Protein AF-A0A7X2M9L5-F1 (afdb_monomer_lite)

Secondary structure (DSSP, 8-state):
-HHHHHHHHHHHHHHHHHHHHHHHHHHHHHHHHHHHHHS-TT----HHHHHHHHHHHHHHHHHHHHHHHHHHT-GGGHHHHHHHHHHHHHHHHHHHHHHHHHHHHHHHHHH-GGGTTTTTGGGT---

Structure (mmCIF, N/CA/C/O backbone):
data_AF-A0A7X2M9L5-F1
#
_entry.id   AF-A0A7X2M9L5-F1
#
loop_
_atom_site.group_PDB
_atom_site.id
_atom_site.type_symbol
_atom_site.label_atom_id
_atom_site.label_alt_id
_atom_site.label_comp_id
_atom_site.label_asym_id
_atom_site.label_entity_id
_atom_site.label_seq_id
_atom_site.pdbx_PDB_ins_code
_atom_site.Cartn_x
_atom_site.Cartn_y
_atom_site.Cartn_z
_atom_site.occupancy
_atom_site.B_iso_or_equiv
_atom_site.auth_seq_id
_atom_site.auth_comp_id
_atom_site.auth_asym_id
_atom_site.auth_atom_id
_atom_site.pdbx_PDB_model_num
ATOM 1 N N . MET A 1 1 ? -26.235 2.703 25.534 1.00 50.22 1 MET A N 1
ATOM 2 C CA . MET A 1 1 ? -24.761 2.880 25.574 1.00 50.22 1 MET A CA 1
ATOM 3 C C . MET A 1 1 ? -24.012 1.673 26.146 1.00 50.22 1 MET A C 1
ATOM 5 O O . MET A 1 1 ? -23.072 1.230 25.505 1.00 50.22 1 MET A O 1
ATOM 9 N N . LYS A 1 2 ? -24.427 1.081 27.279 1.00 45.50 2 LYS A N 1
ATOM 10 C CA . LYS A 1 2 ? -23.763 -0.108 27.864 1.00 45.50 2 LYS A CA 1
ATOM 11 C C . LYS A 1 2 ? -23.721 -1.327 26.920 1.00 45.50 2 LYS A C 1
ATOM 13 O O . LYS A 1 2 ? -22.669 -1.930 26.766 1.00 45.50 2 LYS A O 1
ATOM 18 N N . SER A 1 3 ? -24.807 -1.625 26.206 1.00 52.56 3 SER A N 1
ATOM 19 C CA . SER A 1 3 ? -24.897 -2.779 25.287 1.00 52.56 3 SER A CA 1
ATOM 20 C C . SER A 1 3 ? -23.958 -2.686 24.073 1.00 52.56 3 SER A C 1
ATOM 22 O O . SER A 1 3 ? -23.457 -3.697 23.596 1.00 52.56 3 SER A O 1
ATOM 24 N N . LEU A 1 4 ? -23.670 -1.466 23.610 1.00 53.78 4 LEU A N 1
ATOM 25 C CA . LEU A 1 4 ? -22.757 -1.193 22.492 1.00 53.78 4 LEU A CA 1
ATOM 26 C C . LEU A 1 4 ? -21.296 -1.443 22.893 1.00 53.78 4 LEU A C 1
ATOM 28 O O . LEU A 1 4 ? -20.521 -1.991 22.118 1.00 53.78 4 LEU A O 1
ATOM 32 N N . ILE A 1 5 ? -20.943 -1.114 24.138 1.00 63.91 5 ILE A N 1
ATOM 33 C CA . ILE A 1 5 ? -19.615 -1.370 24.709 1.00 63.91 5 ILE A CA 1
ATOM 34 C C . ILE A 1 5 ? -19.380 -2.879 24.845 1.00 63.91 5 ILE A C 1
ATOM 36 O O . ILE A 1 5 ? -18.331 -3.369 24.437 1.00 63.91 5 ILE A O 1
ATOM 40 N N . PHE A 1 6 ? -20.371 -3.634 25.330 1.00 61.44 6 PHE A N 1
ATOM 41 C CA . PHE A 1 6 ? -20.275 -5.097 25.401 1.00 61.44 6 PHE A CA 1
ATOM 42 C C . PHE A 1 6 ? -20.159 -5.753 24.018 1.00 61.44 6 PHE A C 1
ATOM 44 O O . PHE A 1 6 ? -19.402 -6.709 23.866 1.00 61.44 6 PHE A O 1
ATOM 51 N N . PHE A 1 7 ? -20.830 -5.211 22.998 1.00 64.94 7 PHE A N 1
ATOM 52 C CA . PHE A 1 7 ? -20.715 -5.705 21.624 1.00 64.94 7 PHE A CA 1
ATOM 53 C C . PHE A 1 7 ? -19.323 -5.446 21.025 1.00 64.94 7 PHE A C 1
ATOM 55 O O . PHE A 1 7 ? -18.726 -6.345 20.437 1.00 64.94 7 PHE A O 1
ATOM 62 N N . ILE A 1 8 ? -18.762 -4.252 21.238 1.00 68.06 8 ILE A N 1
ATOM 63 C CA . ILE A 1 8 ? -17.409 -3.897 20.778 1.00 68.06 8 ILE A CA 1
ATOM 64 C C . ILE A 1 8 ? -16.347 -4.745 21.490 1.00 68.06 8 ILE A C 1
ATOM 66 O O . ILE A 1 8 ? -15.420 -5.229 20.845 1.00 68.06 8 ILE A O 1
ATOM 70 N N . ILE A 1 9 ? -16.493 -4.974 22.799 1.00 73.75 9 ILE A N 1
ATOM 71 C CA . ILE A 1 9 ? -15.580 -5.829 23.571 1.00 73.75 9 ILE A CA 1
ATOM 72 C C . ILE A 1 9 ? -15.670 -7.284 23.096 1.00 73.75 9 ILE A C 1
ATOM 74 O O . ILE A 1 9 ? -14.638 -7.925 22.905 1.00 73.75 9 ILE A O 1
ATOM 78 N N . GLY A 1 10 ? -16.880 -7.795 22.846 1.00 70.75 10 GLY A N 1
ATOM 79 C CA . GLY A 1 10 ? -17.085 -9.141 22.305 1.00 70.75 10 GLY A CA 1
ATOM 80 C C . GLY A 1 10 ? -16.478 -9.313 20.910 1.00 70.75 10 GLY A C 1
ATOM 81 O O . GLY A 1 10 ? -15.809 -10.309 20.641 1.00 70.75 10 GLY A O 1
ATOM 82 N N . PHE A 1 11 ? -16.629 -8.309 20.046 1.00 71.00 11 PHE A N 1
ATOM 83 C CA . PH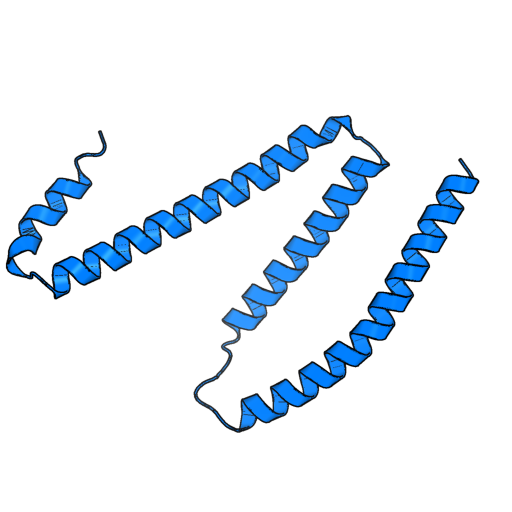E A 1 11 ? -16.046 -8.310 18.706 1.00 71.00 11 PHE A CA 1
ATOM 84 C C . PHE A 1 11 ? -14.514 -8.207 18.737 1.00 71.00 11 PHE A C 1
ATOM 86 O O . PHE A 1 11 ? -13.826 -8.936 18.023 1.00 71.00 11 PHE A O 1
ATOM 93 N N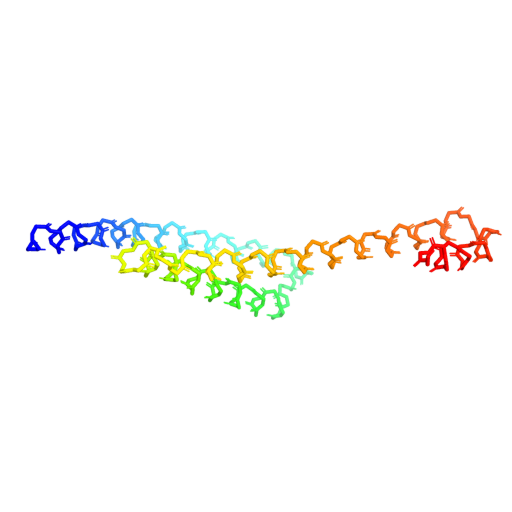 . ALA A 1 12 ? -13.961 -7.370 19.618 1.00 73.75 12 ALA A N 1
ATOM 94 C CA . ALA A 1 12 ? -12.521 -7.265 19.831 1.00 73.75 12 ALA A CA 1
ATOM 95 C C . ALA A 1 12 ? -11.922 -8.573 20.377 1.00 73.75 12 ALA A C 1
ATOM 97 O O . ALA A 1 12 ? -10.855 -8.989 19.929 1.00 73.75 12 ALA A O 1
ATOM 98 N N . LEU A 1 13 ? -12.624 -9.260 21.285 1.00 80.62 13 LEU A N 1
ATOM 99 C CA . LEU A 1 13 ? -12.238 -10.585 21.779 1.00 80.62 13 LEU A CA 1
ATOM 100 C C . LEU A 1 13 ? -12.274 -11.641 20.670 1.00 80.62 13 LEU A C 1
ATOM 102 O O . LEU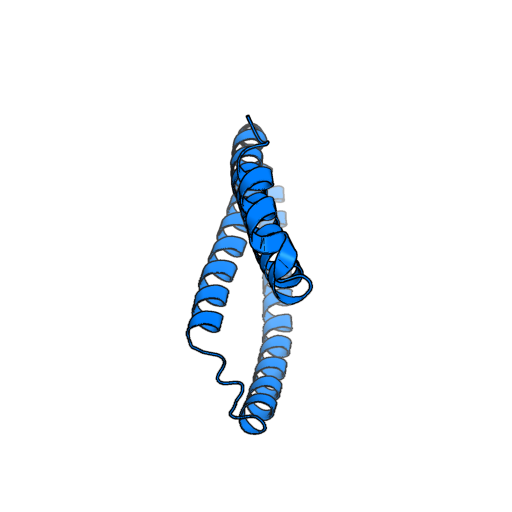 A 1 13 ? -11.329 -12.417 20.544 1.00 80.62 13 LEU A O 1
ATOM 106 N N . ALA A 1 14 ? -13.308 -11.644 19.828 1.00 71.62 14 ALA A N 1
ATOM 107 C CA . ALA A 1 14 ? -13.402 -12.566 18.698 1.00 71.62 14 ALA A CA 1
ATOM 108 C C . ALA A 1 14 ? -12.262 -12.348 17.687 1.00 71.62 14 ALA A C 1
ATOM 110 O O . ALA A 1 14 ? -11.623 -13.307 17.248 1.00 71.62 14 ALA A O 1
ATOM 111 N N . LEU A 1 15 ? -11.938 -11.088 17.378 1.00 75.06 15 LEU A N 1
ATOM 112 C CA . LEU A 1 15 ? -10.793 -10.745 16.535 1.00 75.06 15 LEU A CA 1
ATOM 113 C C . LEU A 1 15 ? -9.459 -11.113 17.190 1.00 75.06 15 LEU A C 1
ATOM 115 O O . LEU A 1 15 ? -8.573 -11.603 16.495 1.00 75.06 15 LEU A O 1
ATOM 119 N N . ALA A 1 16 ? -9.311 -10.938 18.504 1.00 77.38 16 ALA A N 1
ATOM 120 C CA . ALA A 1 16 ? -8.111 -11.344 19.230 1.00 77.38 16 ALA A CA 1
ATOM 121 C C . ALA A 1 16 ? -7.914 -12.867 19.191 1.00 77.38 16 ALA A C 1
ATOM 123 O O . ALA A 1 16 ? -6.803 -13.331 18.946 1.00 77.38 16 ALA A O 1
ATOM 124 N N . VAL A 1 17 ? -8.983 -13.652 19.349 1.00 77.56 17 VAL A N 1
ATOM 125 C CA . VAL A 1 17 ? -8.937 -15.119 19.248 1.00 77.56 17 VAL A CA 1
ATOM 126 C C . VAL A 1 17 ? -8.587 -15.561 17.827 1.00 77.56 17 VAL A C 1
ATOM 128 O O . VAL A 1 17 ? -7.688 -16.383 17.648 1.00 77.56 17 VAL A O 1
ATOM 131 N N . LEU A 1 18 ? -9.217 -14.972 16.805 1.00 68.94 18 LEU A N 1
ATOM 132 C CA . LEU A 1 18 ? -8.879 -15.247 15.406 1.00 68.94 18 LEU A CA 1
ATOM 133 C C . LEU A 1 18 ? -7.439 -14.836 15.078 1.00 68.94 18 LEU A C 1
ATOM 135 O O . LEU A 1 18 ? -6.735 -15.568 14.387 1.00 68.94 18 LEU A O 1
ATOM 139 N N . PHE A 1 19 ? -6.962 -13.709 15.607 1.00 70.81 19 PHE A N 1
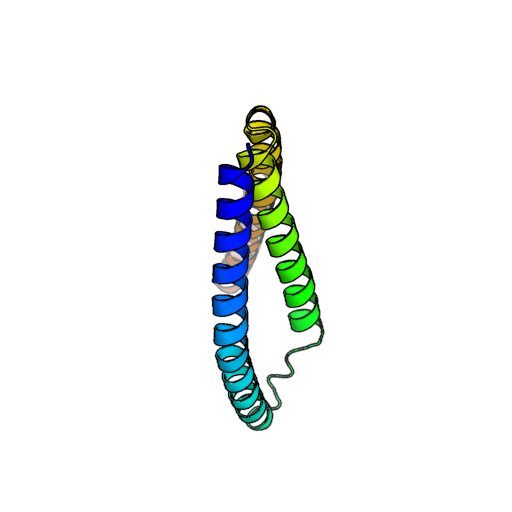ATOM 140 C CA . PHE A 1 19 ? -5.588 -13.248 15.431 1.00 70.81 19 PHE A CA 1
ATOM 141 C C . PHE A 1 19 ? -4.578 -14.177 16.117 1.00 70.81 19 PHE A C 1
ATOM 143 O O . PHE A 1 19 ? -3.561 -14.514 15.514 1.00 70.81 19 PHE A O 1
ATOM 150 N N . LEU A 1 20 ? -4.869 -14.654 17.333 1.00 72.50 20 LEU A N 1
ATOM 151 C CA . LEU A 1 20 ? -4.052 -15.634 18.060 1.00 72.50 20 LEU A CA 1
ATOM 152 C C . LEU A 1 20 ? -4.010 -16.995 17.349 1.00 72.50 20 LEU A C 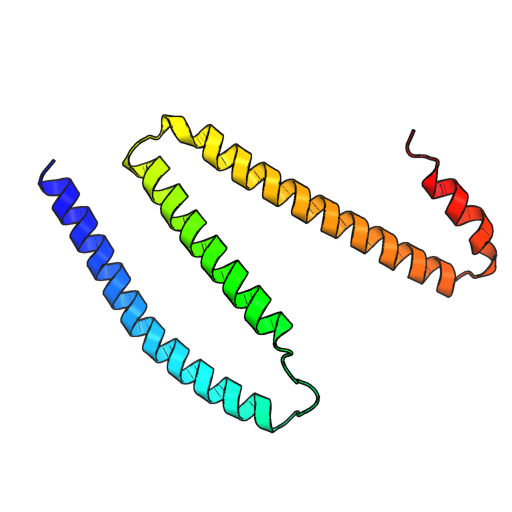1
ATOM 154 O O . LEU A 1 20 ? -2.942 -17.606 17.255 1.00 72.50 20 LEU A O 1
ATOM 158 N N . TRP A 1 21 ? -5.135 -17.437 16.785 1.00 64.12 21 TRP A N 1
ATOM 159 C CA . TRP A 1 21 ? -5.203 -18.647 15.966 1.00 64.12 21 TRP A CA 1
ATOM 160 C C . TRP A 1 21 ? -4.389 -18.491 14.673 1.00 64.12 21 TRP A C 1
ATOM 162 O O . TRP A 1 21 ? -3.551 -19.331 14.328 1.00 64.12 21 TRP A O 1
ATOM 172 N N . ASN A 1 22 ? -4.546 -17.357 13.987 1.00 57.06 22 ASN A N 1
ATOM 173 C CA . ASN A 1 22 ? -3.824 -17.065 12.752 1.00 57.06 22 ASN A CA 1
ATOM 174 C C . ASN A 1 22 ? -2.323 -16.807 13.001 1.00 57.06 22 ASN A C 1
ATOM 176 O O . ASN A 1 22 ? -1.499 -17.028 12.118 1.00 57.06 22 ASN A O 1
ATOM 180 N N . LEU A 1 23 ? -1.927 -16.419 14.218 1.00 58.50 23 LEU A N 1
ATOM 181 C CA . LEU A 1 23 ? -0.532 -16.302 14.662 1.00 58.50 23 LEU A CA 1
ATOM 182 C C . LEU A 1 23 ? 0.192 -17.651 14.643 1.00 58.50 23 LEU A C 1
ATOM 184 O O . LEU A 1 23 ? 1.359 -17.710 14.248 1.00 58.50 23 LEU A O 1
ATOM 188 N N . GLN A 1 24 ? -0.479 -18.737 15.033 1.00 59.00 24 GLN A N 1
ATOM 189 C CA . GLN A 1 24 ? 0.089 -20.085 14.955 1.00 59.00 24 GLN A CA 1
ATOM 190 C C . GLN A 1 24 ? 0.262 -20.527 13.495 1.00 59.00 24 GLN A C 1
ATOM 192 O O . GLN A 1 24 ? 1.327 -21.030 13.126 1.00 59.00 24 GLN A O 1
ATOM 197 N N . TYR A 1 25 ? -0.720 -20.220 12.644 1.00 57.78 25 TYR A N 1
ATOM 198 C CA . TYR A 1 25 ? -0.645 -20.441 11.197 1.00 57.78 25 TYR A CA 1
ATOM 199 C C . TYR A 1 25 ? 0.494 -19.633 10.538 1.00 57.78 25 TYR A C 1
ATOM 201 O O . TYR A 1 25 ? 1.296 -20.165 9.763 1.00 57.78 25 TYR A O 1
ATOM 209 N N . PHE A 1 26 ? 0.660 -18.362 10.920 1.00 53.38 26 PHE A N 1
ATOM 210 C CA . PHE A 1 26 ? 1.766 -17.510 10.475 1.00 53.38 26 PHE A CA 1
ATOM 211 C C . PHE A 1 26 ? 3.130 -17.985 10.992 1.00 53.38 26 PHE A C 1
ATOM 213 O O . PHE A 1 26 ? 4.117 -17.902 10.258 1.00 53.38 26 PHE A O 1
ATOM 220 N N . ARG A 1 27 ? 3.220 -18.506 12.225 1.00 57.62 27 ARG A N 1
ATOM 221 C CA . ARG A 1 27 ? 4.459 -19.090 12.777 1.00 57.62 27 ARG A CA 1
ATOM 222 C C . ARG A 1 27 ? 4.894 -20.329 11.995 1.00 57.62 27 ARG A C 1
ATOM 224 O O . ARG A 1 27 ? 6.083 -20.466 11.713 1.00 57.62 27 ARG A O 1
ATOM 231 N N . GLN A 1 28 ? 3.953 -21.180 11.587 1.00 56.91 28 GLN A N 1
ATOM 232 C CA . GLN A 1 28 ? 4.240 -22.342 10.742 1.00 56.91 28 GLN A CA 1
ATOM 233 C C . GLN A 1 28 ? 4.675 -21.931 9.327 1.00 56.91 28 GLN A C 1
ATOM 235 O O . GLN A 1 28 ? 5.677 -22.441 8.829 1.00 56.91 28 GLN A O 1
ATOM 240 N N . ARG A 1 29 ? 4.025 -20.932 8.708 1.00 54.62 29 ARG A N 1
ATOM 241 C CA . ARG A 1 29 ? 4.474 -20.375 7.415 1.00 54.62 29 ARG A CA 1
ATOM 242 C C . ARG A 1 29 ? 5.837 -19.678 7.492 1.00 54.62 29 ARG A C 1
ATOM 244 O O . ARG A 1 29 ? 6.600 -19.742 6.532 1.00 54.62 29 ARG A O 1
ATOM 251 N N . ARG A 1 30 ? 6.180 -19.042 8.621 1.00 53.59 30 ARG A N 1
ATOM 252 C CA . ARG A 1 30 ? 7.525 -18.480 8.851 1.00 53.59 30 ARG A CA 1
ATOM 253 C C . ARG A 1 30 ? 8.598 -19.562 8.938 1.00 53.59 30 ARG A C 1
ATOM 255 O O . ARG A 1 30 ? 9.705 -19.296 8.491 1.00 53.59 30 ARG A O 1
ATOM 262 N N . LYS A 1 31 ? 8.299 -20.742 9.496 1.00 55.03 31 LYS A N 1
ATOM 263 C CA . LYS A 1 31 ? 9.244 -21.874 9.513 1.00 55.03 31 LYS A CA 1
ATOM 264 C C . LYS A 1 31 ? 9.491 -22.408 8.100 1.00 55.03 31 LYS A C 1
ATOM 266 O O . LYS A 1 31 ? 10.640 -22.435 7.683 1.00 55.03 31 LYS A O 1
ATOM 271 N N . LYS A 1 32 ? 8.427 -22.634 7.321 1.00 57.09 32 LYS A N 1
ATOM 272 C CA . LYS A 1 32 ? 8.543 -23.062 5.913 1.00 57.09 32 LYS A CA 1
ATOM 273 C C . LYS A 1 32 ? 9.306 -22.054 5.038 1.00 57.09 32 LYS A C 1
ATOM 275 O O . LYS A 1 32 ? 10.184 -22.430 4.277 1.00 57.09 32 LYS A O 1
ATOM 280 N N . ARG A 1 33 ? 9.083 -20.745 5.236 1.00 52.06 33 ARG A N 1
ATOM 281 C CA . ARG A 1 33 ? 9.868 -19.691 4.561 1.00 52.06 33 ARG A CA 1
ATOM 282 C C . ARG A 1 33 ? 11.345 -19.641 4.956 1.00 52.06 33 ARG A C 1
ATOM 284 O O . ARG A 1 33 ? 12.120 -19.072 4.201 1.00 52.06 33 ARG A O 1
ATOM 291 N N . LYS A 1 34 ? 11.734 -20.129 6.140 1.00 54.09 34 LYS A N 1
ATOM 292 C CA . LYS A 1 34 ? 13.148 -20.176 6.554 1.00 54.09 34 LYS A CA 1
ATOM 293 C C . LYS A 1 34 ? 13.890 -21.325 5.877 1.00 54.09 34 LYS A C 1
ATOM 295 O O . LYS A 1 34 ? 15.067 -21.165 5.588 1.00 54.09 34 LYS A O 1
ATOM 300 N N . GLU A 1 35 ? 13.192 -22.424 5.612 1.00 56.78 35 GLU A N 1
ATOM 301 C CA . GLU A 1 35 ? 13.712 -23.590 4.891 1.00 56.78 35 GLU A CA 1
ATOM 302 C C . GLU A 1 35 ? 13.882 -23.255 3.396 1.00 56.78 35 GLU A C 1
ATOM 304 O O . GLU A 1 35 ? 14.980 -23.389 2.866 1.00 56.78 35 GLU A O 1
ATOM 309 N N . GLU A 1 36 ? 12.880 -22.626 2.765 1.00 52.19 36 GLU A N 1
ATOM 310 C CA . GLU A 1 36 ? 12.955 -22.151 1.363 1.00 52.19 36 GLU A CA 1
ATOM 311 C C . GLU A 1 36 ? 14.009 -21.042 1.121 1.00 52.19 36 GLU A C 1
ATOM 313 O O . GLU A 1 36 ? 14.426 -20.802 -0.011 1.00 52.19 36 GLU A O 1
ATOM 318 N N . LEU A 1 37 ? 14.429 -20.322 2.171 1.00 52.06 37 LEU A N 1
ATOM 319 C CA . LEU A 1 37 ? 15.437 -19.253 2.091 1.00 52.06 37 LEU A CA 1
ATOM 320 C C . LEU A 1 37 ? 16.877 -19.789 2.197 1.00 52.06 37 LEU A C 1
ATOM 322 O O . LEU A 1 37 ? 17.805 -19.090 1.796 1.00 52.06 37 LEU A O 1
ATOM 326 N N . GLN A 1 38 ? 17.072 -21.002 2.729 1.00 54.06 38 GLN A N 1
ATOM 327 C CA . GLN A 1 38 ? 18.389 -21.653 2.797 1.00 54.06 38 GLN A CA 1
ATOM 328 C C . GLN A 1 38 ? 18.782 -22.316 1.469 1.00 54.06 38 GLN A C 1
ATOM 330 O O . GLN A 1 38 ? 19.968 -22.415 1.174 1.00 54.06 38 GLN A O 1
ATOM 335 N N . GLU A 1 39 ? 17.803 -22.710 0.653 1.00 55.41 39 GLU A N 1
ATOM 336 C CA . GLU A 1 39 ? 18.014 -23.456 -0.597 1.00 55.41 39 GLU A CA 1
ATOM 337 C C . GLU A 1 39 ? 18.411 -22.558 -1.793 1.00 55.41 39 GLU A C 1
ATOM 339 O O . GLU A 1 39 ? 19.022 -23.023 -2.751 1.00 55.41 39 GLU A O 1
ATOM 344 N N . HIS A 1 40 ? 18.148 -21.243 -1.723 1.00 52.09 40 HIS A N 1
ATOM 345 C CA . HIS A 1 40 ? 18.487 -20.277 -2.781 1.00 52.09 40 HIS A CA 1
ATOM 346 C C . HIS A 1 40 ? 19.149 -18.994 -2.231 1.00 52.09 40 HIS A C 1
ATOM 348 O O . HIS A 1 40 ? 18.456 -18.004 -1.968 1.00 52.09 40 HIS A O 1
ATOM 354 N N . PRO A 1 41 ? 20.491 -18.946 -2.113 1.00 50.66 41 PRO A N 1
ATOM 355 C CA . PRO A 1 41 ? 21.222 -17.804 -1.546 1.00 50.66 41 PRO A CA 1
ATOM 356 C C . PRO A 1 41 ? 21.157 -16.520 -2.398 1.00 50.66 41 PRO A C 1
ATOM 358 O O . PRO A 1 41 ? 21.436 -15.431 -1.894 1.00 50.66 41 PRO A O 1
ATOM 361 N N . GLU A 1 42 ? 20.716 -16.604 -3.657 1.00 51.34 42 GLU A N 1
ATOM 362 C CA . GLU A 1 42 ? 20.446 -15.437 -4.515 1.00 51.34 42 GLU A CA 1
ATOM 363 C C . GLU A 1 42 ? 19.155 -14.696 -4.133 1.00 51.34 42 GLU A C 1
ATOM 365 O O . GLU A 1 42 ? 18.982 -13.513 -4.435 1.00 51.34 42 GLU A O 1
ATOM 370 N N . ARG A 1 43 ? 18.265 -15.341 -3.365 1.00 50.56 43 ARG A N 1
ATOM 371 C CA . ARG A 1 43 ? 17.150 -14.681 -2.677 1.00 50.56 43 ARG A CA 1
ATOM 372 C C . ARG A 1 43 ? 17.594 -14.146 -1.325 1.00 50.56 43 ARG A C 1
ATOM 374 O O . ARG A 1 43 ? 16.901 -14.316 -0.322 1.00 50.56 43 ARG A O 1
ATOM 381 N N . LYS A 1 44 ? 18.696 -13.398 -1.296 1.00 46.12 44 LYS A N 1
ATOM 382 C CA . LYS A 1 44 ? 18.920 -12.414 -0.240 1.00 46.12 44 LYS A CA 1
ATOM 383 C C . LYS A 1 44 ? 17.724 -11.465 -0.319 1.00 46.12 44 LYS A C 1
ATOM 385 O O . LYS A 1 44 ? 17.663 -10.564 -1.150 1.00 46.12 44 LYS A O 1
ATOM 390 N N . THR A 1 45 ? 16.686 -11.734 0.469 1.00 51.34 45 THR A N 1
ATOM 391 C CA . THR A 1 45 ? 15.577 -10.826 0.730 1.00 51.34 45 THR A CA 1
ATOM 392 C C . THR A 1 45 ? 16.190 -9.640 1.455 1.00 51.34 45 THR A C 1
ATOM 394 O O . THR A 1 45 ? 16.183 -9.579 2.682 1.00 51.34 45 THR A O 1
ATOM 397 N N . SER A 1 46 ? 16.834 -8.776 0.666 1.00 55.50 46 SER A N 1
ATOM 398 C CA . SER A 1 46 ? 17.566 -7.585 1.058 1.00 55.50 46 SER A CA 1
ATOM 399 C C . SER A 1 46 ? 16.754 -6.842 2.094 1.00 55.50 46 SER A C 1
ATOM 401 O O . SER A 1 46 ? 15.545 -6.696 1.913 1.00 55.50 46 SER A O 1
ATOM 403 N N . ALA A 1 47 ? 17.404 -6.380 3.160 1.00 63.81 47 ALA A N 1
ATOM 404 C CA . ALA A 1 47 ? 16.798 -5.631 4.259 1.00 63.81 47 ALA A CA 1
ATOM 405 C C . ALA A 1 47 ? 15.725 -4.621 3.794 1.00 63.81 47 ALA A C 1
ATOM 407 O O . ALA A 1 47 ? 14.690 -4.481 4.436 1.00 63.81 47 ALA A O 1
ATOM 408 N N . THR A 1 48 ? 15.897 -4.029 2.611 1.00 68.25 48 THR A N 1
ATOM 409 C CA . THR A 1 48 ? 14.913 -3.230 1.869 1.00 68.25 48 THR A CA 1
ATOM 410 C C . THR A 1 48 ? 13.505 -3.839 1.787 1.00 68.25 48 THR A C 1
ATOM 412 O O . THR A 1 48 ? 12.541 -3.154 2.107 1.00 68.25 48 THR A O 1
ATOM 415 N N . LYS A 1 49 ? 13.333 -5.117 1.413 1.00 73.31 49 LYS A N 1
ATOM 416 C CA . LYS A 1 49 ? 12.001 -5.758 1.341 1.00 73.31 49 LYS A CA 1
ATOM 417 C C . LYS A 1 49 ? 11.353 -5.887 2.722 1.00 73.31 49 LYS A C 1
ATOM 419 O O . LYS A 1 49 ? 10.137 -5.776 2.830 1.00 73.31 49 LYS A O 1
ATOM 424 N N . ILE A 1 50 ? 12.156 -6.104 3.765 1.00 75.94 50 ILE A N 1
ATOM 425 C CA . ILE A 1 50 ? 11.682 -6.195 5.154 1.00 75.94 50 ILE A CA 1
ATOM 426 C C . ILE A 1 50 ? 11.275 -4.809 5.666 1.00 75.94 50 ILE A C 1
ATOM 428 O O . ILE A 1 50 ? 10.208 -4.675 6.257 1.00 75.94 50 ILE A O 1
ATOM 432 N N . ILE A 1 51 ? 12.078 -3.780 5.390 1.00 76.69 51 ILE A N 1
ATOM 433 C CA . ILE A 1 51 ? 11.780 -2.387 5.748 1.00 76.69 51 ILE A CA 1
ATOM 434 C C . ILE A 1 51 ? 10.498 -1.922 5.050 1.00 76.69 51 ILE A C 1
ATOM 436 O O . ILE A 1 51 ? 9.591 -1.424 5.712 1.00 76.69 51 ILE A O 1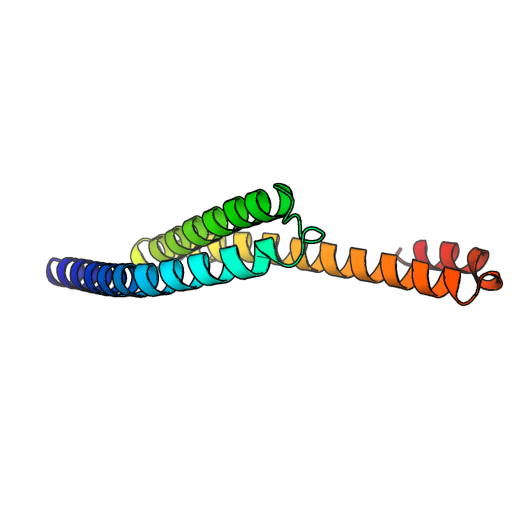
ATOM 440 N N . ILE A 1 52 ? 10.373 -2.162 3.741 1.00 77.44 52 ILE A N 1
ATOM 441 C CA . ILE A 1 52 ? 9.160 -1.840 2.976 1.00 77.44 52 ILE A CA 1
ATOM 442 C C . ILE A 1 52 ? 7.949 -2.577 3.556 1.00 77.44 52 ILE A C 1
ATOM 444 O O . ILE A 1 52 ? 6.904 -1.967 3.761 1.00 77.44 52 ILE A O 1
ATOM 448 N N . PHE A 1 53 ? 8.086 -3.867 3.876 1.00 76.19 53 PHE A N 1
ATOM 449 C CA . PHE A 1 53 ? 7.008 -4.636 4.497 1.00 76.19 53 PHE A CA 1
ATOM 450 C C . PHE A 1 53 ? 6.607 -4.076 5.870 1.00 76.19 53 PHE A C 1
ATOM 452 O O . PHE A 1 53 ? 5.419 -3.992 6.164 1.00 76.19 53 PHE A O 1
ATOM 459 N N . SER A 1 54 ? 7.578 -3.661 6.690 1.00 75.25 54 SER A N 1
ATOM 460 C CA . SER A 1 54 ? 7.336 -3.048 7.999 1.00 75.25 54 SER A CA 1
ATOM 461 C C . SER A 1 54 ? 6.561 -1.736 7.873 1.00 75.25 54 SER A C 1
ATOM 463 O O . SER A 1 54 ? 5.548 -1.560 8.542 1.00 75.25 54 SER A O 1
ATOM 465 N N . ILE A 1 55 ? 6.998 -0.836 6.988 1.00 80.50 55 ILE A N 1
ATOM 466 C CA . ILE A 1 55 ? 6.326 0.450 6.742 1.00 80.50 55 ILE A CA 1
ATOM 467 C C . ILE A 1 55 ? 4.899 0.214 6.238 1.00 80.50 55 ILE A C 1
ATOM 469 O O . ILE A 1 55 ? 3.956 0.841 6.717 1.00 80.50 55 ILE A O 1
ATOM 473 N N . LEU A 1 56 ? 4.728 -0.732 5.314 1.00 78.19 56 LEU A N 1
ATOM 474 C CA . LEU A 1 56 ? 3.427 -1.056 4.744 1.00 78.19 56 LEU A CA 1
ATOM 475 C C . LEU A 1 56 ? 2.480 -1.674 5.788 1.00 78.19 56 LEU A C 1
ATOM 477 O O . LEU A 1 56 ? 1.299 -1.338 5.826 1.00 78.19 56 LEU A O 1
ATOM 481 N N . ALA A 1 57 ? 2.992 -2.531 6.674 1.00 78.31 57 ALA A N 1
ATOM 482 C CA . ALA A 1 57 ? 2.218 -3.087 7.779 1.00 78.31 57 ALA A CA 1
ATOM 483 C C . ALA A 1 57 ? 1.750 -1.990 8.749 1.00 78.31 57 ALA A C 1
ATOM 485 O O . ALA A 1 57 ? 0.570 -1.950 9.099 1.00 78.31 57 ALA A O 1
ATOM 486 N N . THR A 1 58 ? 2.641 -1.071 9.131 1.00 83.12 58 THR A N 1
ATOM 487 C CA . THR A 1 58 ? 2.285 0.080 9.975 1.00 83.12 58 THR A CA 1
ATOM 488 C C . THR A 1 58 ? 1.236 0.967 9.303 1.00 83.12 58 THR A C 1
ATOM 490 O O . THR A 1 58 ? 0.282 1.381 9.961 1.00 83.12 58 THR A O 1
ATOM 493 N N . TYR A 1 59 ? 1.351 1.199 7.991 1.00 80.81 59 TYR A N 1
ATOM 494 C CA . TYR A 1 59 ? 0.365 1.954 7.215 1.00 80.81 59 TYR A CA 1
ATOM 495 C C . TYR A 1 59 ? -1.027 1.305 7.249 1.00 80.81 59 TYR A C 1
ATOM 497 O O . TYR A 1 59 ? -2.012 1.982 7.539 1.00 80.81 59 TYR A O 1
ATOM 505 N N . TYR A 1 60 ? -1.120 -0.012 7.035 1.00 79.44 60 TYR A N 1
ATOM 506 C CA . TYR A 1 60 ? -2.405 -0.719 7.089 1.00 79.44 60 TYR A CA 1
ATOM 507 C C . TYR A 1 60 ? -3.046 -0.695 8.481 1.00 79.44 60 TYR A C 1
ATOM 509 O O . TYR A 1 60 ? -4.265 -0.556 8.585 1.00 79.44 60 TYR A O 1
ATOM 517 N N . ILE A 1 61 ? -2.249 -0.795 9.550 1.00 79.88 61 ILE A N 1
ATOM 518 C CA . ILE A 1 61 ? -2.753 -0.699 10.928 1.00 79.88 61 ILE A CA 1
ATOM 519 C C . ILE A 1 61 ? -3.306 0.705 11.193 1.00 79.88 61 ILE A C 1
ATOM 521 O O . ILE A 1 61 ? -4.425 0.837 11.688 1.00 79.88 61 ILE A O 1
ATOM 525 N N . ALA A 1 62 ? -2.560 1.750 10.824 1.00 77.88 62 ALA A N 1
ATOM 526 C CA . ALA A 1 62 ? -3.009 3.133 10.968 1.00 77.88 62 ALA A CA 1
ATOM 527 C C . ALA A 1 62 ? -4.299 3.397 10.175 1.00 77.88 62 ALA A C 1
ATOM 529 O O . ALA A 1 62 ? -5.226 4.022 10.690 1.00 77.88 62 ALA A O 1
ATOM 530 N N . PHE A 1 63 ? -4.396 2.858 8.957 1.00 79.75 63 PHE A N 1
ATOM 531 C CA . PHE A 1 63 ? -5.596 2.962 8.135 1.00 79.75 63 PHE A CA 1
ATOM 532 C C . PHE A 1 63 ? -6.809 2.272 8.778 1.00 79.75 63 PHE A C 1
ATOM 534 O O . PHE A 1 63 ? -7.878 2.873 8.859 1.00 79.75 63 PHE A O 1
ATOM 541 N N . ALA A 1 64 ? -6.646 1.053 9.301 1.00 78.88 64 ALA A N 1
ATOM 542 C CA . ALA A 1 64 ? -7.723 0.326 9.977 1.00 78.88 64 ALA A CA 1
ATOM 543 C C . ALA A 1 64 ? -8.237 1.067 11.223 1.00 78.88 64 ALA A C 1
ATOM 545 O O . ALA A 1 64 ? -9.447 1.152 11.437 1.00 78.88 64 ALA A O 1
ATOM 546 N N . VAL A 1 65 ? -7.329 1.651 12.015 1.00 80.50 65 VAL A N 1
ATOM 547 C CA . VAL A 1 65 ? -7.691 2.499 13.161 1.00 80.50 65 VAL A CA 1
ATOM 548 C C . VAL A 1 65 ? -8.436 3.752 12.692 1.00 80.50 65 VAL A C 1
ATOM 550 O O . VAL A 1 65 ? -9.464 4.091 13.273 1.00 80.50 65 VAL A O 1
ATOM 553 N N . GLY A 1 66 ? -7.976 4.406 11.621 1.00 79.25 66 GLY A N 1
ATOM 554 C CA . GLY A 1 66 ? -8.642 5.573 11.037 1.00 79.25 66 GLY A CA 1
ATOM 555 C C . GLY A 1 66 ? -10.069 5.274 10.568 1.00 79.25 66 GLY A C 1
ATOM 556 O O . GLY A 1 66 ? -10.998 5.983 10.948 1.00 79.25 66 GLY A O 1
ATOM 557 N N . VAL A 1 67 ? -10.264 4.182 9.821 1.00 81.00 67 VAL A N 1
ATOM 558 C CA . VAL A 1 67 ? -11.595 3.715 9.390 1.00 81.00 67 VAL A CA 1
ATOM 559 C C . VAL A 1 67 ? -12.488 3.439 10.598 1.00 81.00 67 VAL A C 1
ATOM 561 O O . VAL A 1 67 ? -13.626 3.900 10.635 1.00 81.00 67 VAL A O 1
ATOM 564 N N . TRP A 1 68 ? -11.976 2.731 11.608 1.00 77.50 68 TRP A N 1
ATOM 565 C CA . TRP A 1 68 ? -12.736 2.440 12.823 1.00 77.50 68 TRP A CA 1
ATOM 566 C C . TRP A 1 68 ? -13.181 3.717 13.543 1.00 77.50 68 TRP A C 1
ATOM 568 O O . TRP A 1 68 ? -14.353 3.841 13.898 1.00 77.50 68 TRP A O 1
ATOM 578 N N . VAL A 1 69 ? -12.274 4.676 13.749 1.00 80.06 69 VAL A N 1
ATOM 579 C CA . VAL A 1 69 ? -12.581 5.944 14.429 1.00 80.06 69 VAL A CA 1
ATOM 580 C C . VAL A 1 69 ? -13.645 6.727 13.663 1.00 80.06 69 VAL A C 1
ATOM 582 O O . VAL A 1 69 ? -14.636 7.140 14.260 1.00 80.06 69 VAL A O 1
ATOM 585 N N . VAL A 1 70 ? -13.494 6.870 12.348 1.00 80.50 70 VAL A N 1
ATOM 586 C CA . VAL A 1 70 ? -14.439 7.624 11.512 1.00 80.50 70 VAL A CA 1
ATOM 587 C C . VAL A 1 70 ? -15.817 6.961 11.477 1.00 80.50 70 VAL A C 1
ATOM 589 O O . VAL A 1 70 ? -16.829 7.636 11.625 1.00 80.50 70 VAL A O 1
ATOM 592 N N . VAL A 1 71 ? -15.883 5.633 11.353 1.00 76.75 71 VAL A N 1
ATOM 593 C CA . VAL A 1 71 ? -17.166 4.912 11.305 1.00 76.75 71 VAL A CA 1
ATOM 594 C C . VAL A 1 71 ? -17.872 4.899 12.666 1.00 76.75 71 VAL A C 1
ATOM 596 O O . VAL A 1 71 ? -19.099 4.954 12.712 1.00 76.75 71 VAL A O 1
ATOM 599 N N . THR A 1 72 ? -17.131 4.821 13.779 1.00 74.25 72 THR A N 1
ATOM 600 C CA . THR A 1 72 ? -17.723 4.635 15.121 1.00 74.25 72 THR A CA 1
ATOM 601 C C . THR A 1 72 ? -17.924 5.914 15.925 1.00 74.25 72 THR A C 1
ATOM 603 O O . THR A 1 72 ? -18.785 5.929 16.805 1.00 74.25 72 THR A O 1
ATOM 606 N N . LYS A 1 73 ? -17.125 6.959 15.685 1.00 72.38 73 LYS A N 1
ATOM 607 C CA . LYS A 1 73 ? -17.149 8.199 16.476 1.00 72.38 73 LYS A CA 1
ATOM 608 C C . LYS A 1 73 ? -17.673 9.388 15.682 1.00 72.38 73 LYS A C 1
ATOM 610 O O . LYS A 1 73 ? -18.519 10.096 16.208 1.00 72.38 73 LYS A O 1
ATOM 615 N N . ASP A 1 74 ? -17.224 9.573 14.440 1.00 69.38 74 ASP A N 1
ATOM 616 C CA . ASP A 1 74 ? -17.510 10.791 13.671 1.00 69.38 74 ASP A CA 1
ATOM 617 C C . ASP A 1 74 ? -17.659 10.523 12.167 1.00 69.38 74 ASP A C 1
ATOM 619 O O . ASP A 1 74 ? -16.747 10.748 11.366 1.00 69.38 74 ASP A O 1
ATOM 623 N N . PHE A 1 75 ? -18.863 10.104 11.763 1.00 74.25 75 PHE A N 1
ATOM 624 C CA . PHE A 1 75 ? -19.184 9.791 10.363 1.00 74.25 75 PHE A CA 1
ATOM 625 C C . PHE A 1 75 ? -19.020 11.001 9.422 1.00 74.25 75 PHE A C 1
ATOM 627 O O . PHE A 1 75 ? -18.760 10.845 8.231 1.00 74.25 75 PHE A O 1
ATOM 634 N N . TYR A 1 76 ? -19.103 12.223 9.956 1.00 75.00 76 TYR A N 1
ATOM 635 C CA . TYR A 1 76 ? -18.879 13.463 9.206 1.00 75.00 76 TYR A CA 1
ATOM 636 C C . TYR A 1 76 ? -17.438 13.614 8.689 1.00 75.00 76 TYR A C 1
ATOM 638 O O . TYR A 1 76 ? -17.216 14.322 7.709 1.00 75.00 76 TYR A O 1
ATOM 646 N N . GLN A 1 77 ? -16.460 12.925 9.289 1.00 77.81 77 GLN A N 1
ATOM 647 C CA . GLN A 1 77 ? -15.058 12.953 8.848 1.00 77.81 77 GLN A CA 1
ATOM 648 C C . GLN A 1 77 ? -14.743 11.930 7.744 1.00 77.81 77 GLN A C 1
ATOM 650 O O . GLN A 1 77 ? -13.591 11.793 7.325 1.00 77.81 77 GLN A O 1
ATOM 655 N N . LEU A 1 78 ? -15.759 11.234 7.226 1.00 79.19 78 LEU A N 1
ATOM 656 C CA . LEU A 1 78 ? -15.608 10.273 6.136 1.00 79.19 78 LEU A CA 1
ATOM 657 C C . LEU A 1 78 ? -14.993 10.907 4.882 1.00 79.19 78 LEU A C 1
ATOM 659 O O . LEU A 1 78 ? -14.124 10.302 4.257 1.00 79.19 78 LEU A O 1
ATOM 663 N N . SER A 1 79 ? -15.367 12.146 4.554 1.00 78.81 79 SER A N 1
ATOM 664 C CA . SER A 1 79 ? -14.791 12.881 3.421 1.00 78.81 79 SER A CA 1
ATOM 665 C C . SER A 1 79 ? -13.282 13.102 3.570 1.00 78.81 79 SER A C 1
ATOM 667 O O . SER A 1 79 ? -12.542 12.938 2.602 1.00 78.81 79 SER A O 1
ATOM 669 N N . VAL A 1 80 ? -12.807 13.408 4.780 1.00 83.00 80 VAL A N 1
ATOM 670 C CA . VAL A 1 80 ? -11.383 13.621 5.082 1.00 83.00 80 VAL A CA 1
ATOM 671 C C . VAL A 1 80 ? -10.603 12.319 4.913 1.00 83.00 80 VAL A C 1
ATOM 673 O O . VAL A 1 80 ? -9.559 12.304 4.258 1.00 83.00 80 VAL A O 1
ATOM 676 N N . LEU A 1 81 ? -11.142 11.209 5.426 1.00 80.69 81 LEU A N 1
ATOM 677 C CA . LEU A 1 81 ? -10.548 9.884 5.261 1.00 80.69 81 LEU A CA 1
ATOM 678 C C . LEU A 1 81 ? -10.473 9.481 3.781 1.00 80.69 81 LEU A C 1
ATOM 680 O O . LEU A 1 81 ? -9.413 9.063 3.315 1.00 80.69 81 LEU A O 1
ATOM 684 N N . LEU A 1 82 ? -11.566 9.640 3.028 1.00 82.31 82 LEU A N 1
ATOM 685 C CA . LEU A 1 82 ? -11.601 9.312 1.600 1.00 82.31 82 LEU A CA 1
ATOM 686 C C . LEU A 1 82 ? -10.667 10.204 0.781 1.00 82.31 82 LEU A C 1
ATOM 688 O O . LEU A 1 82 ? -10.017 9.707 -0.132 1.00 82.31 82 LEU A O 1
ATOM 692 N N . THR A 1 83 ? -10.561 11.490 1.112 1.00 87.38 83 THR A N 1
ATOM 693 C CA . THR A 1 83 ? -9.657 12.417 0.414 1.00 87.38 83 THR A CA 1
ATOM 694 C C . THR A 1 83 ? -8.199 12.032 0.646 1.00 87.38 83 THR A C 1
ATOM 696 O O . THR A 1 83 ? -7.413 11.997 -0.300 1.00 87.38 83 THR A O 1
ATOM 699 N N . PHE A 1 84 ? -7.838 11.664 1.878 1.00 85.62 84 PHE A N 1
ATOM 700 C CA . PHE A 1 84 ? -6.497 11.179 2.195 1.00 85.62 84 PHE A CA 1
ATOM 701 C C . PHE A 1 84 ? -6.158 9.884 1.435 1.00 85.62 84 PHE A C 1
ATOM 703 O O . PHE A 1 84 ? -5.127 9.807 0.765 1.00 85.62 84 PHE A O 1
ATOM 710 N N . VAL A 1 85 ? -7.041 8.881 1.481 1.00 85.69 85 VAL A N 1
ATOM 711 C CA . VAL A 1 85 ? -6.844 7.602 0.772 1.00 85.69 85 VAL A CA 1
ATOM 712 C C . VAL A 1 85 ? -6.819 7.803 -0.738 1.00 85.69 85 VAL A C 1
ATOM 714 O O . VAL A 1 85 ? -5.957 7.250 -1.422 1.00 85.69 85 VAL A O 1
ATOM 717 N N . GLY A 1 86 ? -7.750 8.601 -1.257 1.00 84.69 86 GLY A N 1
ATOM 718 C CA . GLY A 1 86 ? -7.863 8.925 -2.672 1.00 84.69 86 GLY A CA 1
ATOM 719 C C . GLY A 1 86 ? -6.609 9.622 -3.185 1.00 84.69 86 GLY A C 1
ATOM 720 O O . GLY A 1 86 ? -6.078 9.219 -4.215 1.00 84.69 86 GLY A O 1
ATOM 721 N N . GLY A 1 87 ? -6.070 10.581 -2.427 1.00 88.62 87 GLY A N 1
ATOM 722 C CA . GLY A 1 87 ? -4.821 11.265 -2.761 1.00 88.62 87 GLY A CA 1
ATOM 723 C C . GLY A 1 87 ? -3.624 10.314 -2.838 1.00 88.62 87 GLY A C 1
ATOM 724 O O . GLY A 1 87 ? -2.907 10.299 -3.839 1.00 88.62 87 GLY A O 1
ATOM 725 N N . VAL A 1 88 ? -3.435 9.463 -1.824 1.00 86.44 88 VAL A N 1
ATOM 726 C CA . VAL A 1 88 ? -2.335 8.479 -1.813 1.00 86.44 88 VAL A CA 1
ATOM 727 C C . VAL A 1 88 ? -2.495 7.448 -2.939 1.00 86.44 88 VAL A C 1
ATOM 729 O O . VAL A 1 88 ? -1.515 7.073 -3.583 1.00 86.44 88 VAL A O 1
ATOM 732 N N . THR A 1 89 ? -3.728 7.029 -3.229 1.00 85.44 89 THR A N 1
ATOM 733 C CA . THR A 1 89 ? -4.032 6.074 -4.305 1.00 85.44 89 THR A CA 1
ATOM 734 C C . THR A 1 89 ? -3.771 6.679 -5.681 1.00 85.44 89 THR A C 1
ATOM 736 O O . THR A 1 89 ? -3.104 6.057 -6.506 1.00 85.44 89 THR A O 1
ATOM 739 N N . ALA A 1 90 ? -4.231 7.909 -5.923 1.00 90.69 90 ALA A N 1
ATOM 740 C CA . ALA A 1 90 ? -3.991 8.625 -7.171 1.00 90.69 90 ALA A CA 1
ATOM 741 C C . ALA A 1 90 ? -2.490 8.821 -7.422 1.00 90.69 90 ALA A C 1
ATOM 743 O O . ALA A 1 90 ? -2.013 8.558 -8.526 1.00 90.69 90 ALA A O 1
ATOM 744 N N . ALA A 1 91 ? -1.728 9.189 -6.386 1.00 89.25 91 ALA A N 1
ATOM 745 C CA . ALA A 1 91 ? -0.276 9.289 -6.474 1.00 89.25 91 ALA A CA 1
ATOM 746 C C . ALA A 1 91 ? 0.366 7.938 -6.837 1.00 89.25 91 ALA A C 1
ATOM 748 O O . ALA A 1 91 ? 1.179 7.873 -7.757 1.00 89.25 91 ALA A O 1
ATOM 749 N N . ALA A 1 92 ? -0.024 6.845 -6.171 1.00 86.00 92 ALA A N 1
ATOM 750 C CA . ALA A 1 92 ? 0.504 5.511 -6.461 1.00 86.00 92 ALA A CA 1
ATOM 751 C C . ALA A 1 92 ? 0.220 5.067 -7.908 1.00 86.00 92 ALA A C 1
ATOM 753 O O . ALA A 1 92 ? 1.112 4.541 -8.578 1.00 86.00 92 ALA A O 1
ATOM 754 N N . VAL A 1 93 ? -0.993 5.320 -8.409 1.00 88.94 93 VAL A N 1
ATOM 755 C CA . VAL A 1 93 ? -1.372 5.037 -9.801 1.00 88.94 93 VAL A CA 1
ATOM 756 C C . VAL A 1 93 ? -0.555 5.888 -10.770 1.00 88.94 93 VAL A C 1
ATOM 758 O O . VAL A 1 93 ? -0.012 5.352 -11.733 1.00 88.94 93 VAL A O 1
ATOM 761 N N . ALA A 1 94 ? -0.393 7.185 -10.499 1.00 90.12 94 ALA A N 1
ATOM 762 C CA . ALA A 1 94 ? 0.422 8.069 -11.327 1.00 90.12 94 ALA A CA 1
ATOM 763 C C . ALA A 1 94 ? 1.882 7.592 -11.405 1.00 90.12 94 ALA A C 1
ATOM 765 O O . ALA A 1 94 ? 2.435 7.487 -12.501 1.00 90.12 94 ALA A O 1
ATOM 766 N N . PHE A 1 95 ? 2.484 7.216 -10.271 1.00 86.94 95 PHE A N 1
ATOM 767 C CA . PHE A 1 95 ? 3.836 6.649 -10.235 1.00 86.94 95 PHE A CA 1
ATOM 768 C C . PHE A 1 95 ? 3.941 5.333 -11.008 1.00 86.94 95 PHE A C 1
ATOM 770 O O . PHE A 1 95 ? 4.930 5.107 -11.710 1.00 86.94 95 PHE A O 1
ATOM 777 N N . TYR A 1 96 ? 2.931 4.470 -10.910 1.00 83.88 96 TYR A N 1
ATOM 778 C CA . TYR A 1 96 ? 2.899 3.221 -11.662 1.00 83.88 96 TYR A CA 1
ATOM 779 C C . TYR A 1 96 ? 2.821 3.472 -13.173 1.00 83.88 96 TYR A C 1
ATOM 781 O O . TYR A 1 96 ? 3.639 2.939 -13.923 1.00 83.88 96 TYR A O 1
ATOM 789 N N . CYS A 1 97 ? 1.900 4.330 -13.617 1.00 89.06 97 CYS A N 1
ATOM 790 C CA . CYS A 1 97 ? 1.745 4.700 -15.024 1.00 89.06 97 CYS A CA 1
ATOM 791 C C . CYS A 1 97 ? 3.007 5.371 -15.582 1.00 89.06 97 CYS A C 1
ATOM 793 O O . CYS A 1 97 ? 3.441 5.045 -16.688 1.00 89.06 97 CYS A O 1
ATOM 795 N N . TRP A 1 98 ? 3.638 6.257 -14.805 1.00 90.50 98 TRP A N 1
ATOM 796 C CA . TRP A 1 98 ? 4.906 6.888 -15.169 1.00 90.50 98 TRP A CA 1
ATOM 797 C C . TRP A 1 98 ? 6.010 5.851 -15.386 1.00 90.50 98 TRP A C 1
ATOM 799 O O . TRP A 1 98 ? 6.688 5.852 -16.416 1.00 90.50 98 TRP A O 1
ATOM 809 N N . LYS A 1 99 ? 6.161 4.920 -14.438 1.00 88.62 99 LYS A N 1
ATOM 810 C CA . LYS A 1 99 ? 7.151 3.846 -14.530 1.00 88.62 99 LYS A CA 1
ATOM 811 C C . LYS A 1 99 ? 6.891 2.939 -15.736 1.00 88.62 99 LYS A C 1
ATOM 813 O O . LYS A 1 99 ? 7.822 2.644 -16.480 1.00 88.62 99 LYS A O 1
ATOM 818 N N . ALA A 1 100 ? 5.639 2.541 -15.959 1.00 82.38 100 ALA A N 1
ATOM 819 C CA . ALA A 1 100 ? 5.254 1.718 -17.102 1.00 82.38 100 ALA A CA 1
ATOM 820 C C . ALA A 1 100 ? 5.554 2.417 -18.440 1.00 82.38 100 ALA A C 1
ATOM 822 O O . ALA A 1 100 ? 6.064 1.784 -19.365 1.00 82.38 100 ALA A O 1
ATOM 823 N N . LYS A 1 101 ? 5.315 3.735 -18.535 1.00 84.19 101 LYS A N 1
ATOM 824 C CA . LYS A 1 101 ? 5.682 4.539 -19.711 1.00 84.19 101 LYS A CA 1
ATOM 825 C C . LYS A 1 101 ? 7.195 4.521 -19.947 1.00 84.19 101 LYS A C 1
ATOM 827 O O . LYS A 1 101 ? 7.621 4.259 -21.068 1.00 84.19 101 LYS A O 1
ATOM 832 N N . ALA A 1 102 ? 8.001 4.744 -18.908 1.00 83.38 102 ALA A N 1
ATOM 833 C CA . ALA A 1 102 ? 9.460 4.734 -19.015 1.00 83.38 102 ALA A CA 1
ATOM 834 C C . ALA A 1 102 ? 10.008 3.366 -19.464 1.00 83.38 102 ALA A C 1
ATOM 836 O O . ALA A 1 102 ? 10.840 3.301 -20.367 1.00 83.38 102 ALA A O 1
ATOM 837 N N . GLU A 1 103 ? 9.511 2.267 -18.891 1.00 84.00 103 GLU A N 1
ATOM 838 C CA . GLU A 1 103 ? 9.909 0.914 -19.301 1.00 84.00 103 GLU A CA 1
ATOM 839 C C . GLU A 1 103 ? 9.520 0.612 -20.753 1.00 84.00 103 GLU A C 1
ATOM 841 O O . GLU A 1 103 ? 10.308 0.026 -21.495 1.00 84.00 103 GLU A O 1
ATOM 846 N N . ASN A 1 104 ? 8.331 1.035 -21.186 1.00 84.75 104 ASN A N 1
ATOM 847 C CA . ASN A 1 104 ? 7.900 0.853 -22.570 1.00 84.75 104 ASN A CA 1
ATOM 848 C C . ASN A 1 104 ? 8.751 1.674 -23.548 1.00 84.75 104 ASN A C 1
ATOM 850 O O . ASN A 1 104 ? 9.134 1.153 -24.592 1.00 84.75 104 ASN A O 1
ATOM 854 N N . LEU A 1 105 ? 9.127 2.907 -23.196 1.00 80.38 105 LEU A N 1
ATOM 855 C CA . LEU A 1 105 ? 10.043 3.718 -24.006 1.00 80.38 105 LEU A CA 1
ATOM 856 C C . LEU A 1 105 ? 11.427 3.071 -24.136 1.00 80.38 105 LEU A C 1
ATOM 858 O O . LEU A 1 105 ? 11.993 3.059 -25.228 1.00 80.38 105 LEU A O 1
ATOM 862 N N . LEU A 1 106 ? 11.955 2.480 -23.058 1.00 82.94 106 LEU A N 1
ATOM 863 C CA . LEU A 1 106 ? 13.220 1.740 -23.107 1.00 82.94 106 LEU A CA 1
ATOM 864 C C . LEU A 1 106 ? 13.133 0.516 -24.027 1.00 82.94 106 LEU A C 1
ATOM 866 O O . LEU A 1 106 ? 14.063 0.266 -24.791 1.00 82.94 106 LEU A O 1
ATOM 870 N N . LYS A 1 107 ? 12.013 -0.217 -23.997 1.00 81.88 107 LYS A N 1
ATOM 871 C CA . LYS A 1 107 ? 11.780 -1.359 -24.897 1.00 81.88 107 LYS A CA 1
ATOM 872 C C . LYS A 1 107 ? 11.696 -0.928 -26.360 1.00 81.88 107 LYS A C 1
ATOM 874 O O . LYS A 1 107 ? 12.296 -1.584 -27.202 1.00 81.88 107 LYS A O 1
ATOM 879 N N . ILE A 1 108 ? 11.004 0.175 -26.661 1.00 79.94 108 ILE A N 1
ATOM 880 C CA . ILE A 1 108 ? 10.912 0.702 -28.032 1.00 79.94 108 ILE A CA 1
ATOM 881 C C . ILE A 1 108 ? 12.292 1.156 -28.518 1.00 79.94 108 ILE A C 1
ATOM 883 O O . ILE A 1 108 ? 12.690 0.782 -29.614 1.00 79.94 108 ILE A O 1
ATOM 887 N N . LYS A 1 109 ? 13.055 1.880 -27.688 1.00 77.56 109 LYS A N 1
ATOM 888 C CA . LYS A 1 109 ? 14.424 2.307 -28.022 1.00 77.56 109 LYS A CA 1
ATOM 889 C C . LYS A 1 109 ? 15.356 1.122 -28.295 1.00 77.56 109 LYS A C 1
ATOM 891 O O . LYS A 1 109 ? 16.213 1.205 -29.166 1.00 77.56 109 LYS A O 1
ATOM 896 N N . ALA A 1 110 ? 15.202 0.033 -27.543 1.00 79.69 110 ALA A N 1
ATOM 897 C CA . ALA A 1 110 ? 15.976 -1.187 -27.748 1.00 79.69 110 ALA A CA 1
ATOM 898 C C . ALA A 1 110 ? 15.547 -1.960 -29.009 1.00 79.69 110 ALA A C 1
ATOM 900 O O . ALA A 1 110 ? 16.396 -2.563 -29.657 1.00 79.69 110 ALA A O 1
ATOM 901 N N . ALA A 1 111 ? 14.254 -1.955 -29.346 1.00 80.50 111 ALA A N 1
ATOM 902 C CA . ALA A 1 111 ? 13.715 -2.661 -30.508 1.00 80.50 111 ALA A CA 1
ATOM 903 C C . ALA A 1 111 ? 13.920 -1.907 -31.835 1.00 80.50 111 ALA A C 1
ATOM 905 O O . ALA A 1 111 ? 14.081 -2.555 -32.863 1.00 80.50 111 ALA A O 1
ATOM 906 N N . TYR A 1 112 ? 13.931 -0.570 -31.805 1.00 78.44 112 TYR A N 1
ATOM 907 C CA . TYR A 1 112 ? 14.028 0.299 -32.984 1.00 78.44 112 TYR A CA 1
ATOM 908 C C . TYR A 1 112 ? 15.009 1.455 -32.719 1.00 78.44 112 TYR A C 1
ATOM 910 O O . TYR A 1 112 ? 14.589 2.576 -32.400 1.00 78.44 112 TYR A O 1
ATOM 918 N N . PRO A 1 113 ? 16.330 1.207 -32.796 1.00 68.12 113 PRO A N 1
ATOM 919 C CA . PRO A 1 113 ? 17.345 2.219 -32.506 1.00 68.12 113 PRO A CA 1
ATOM 920 C C . PRO A 1 113 ? 17.276 3.422 -33.462 1.00 68.12 113 PRO A C 1
ATOM 922 O O . PRO A 1 113 ? 17.606 4.537 -33.048 1.00 68.12 113 PRO A O 1
ATOM 925 N N . GLU A 1 114 ? 16.772 3.243 -34.685 1.00 65.50 114 GLU A N 1
ATOM 926 C CA . GLU A 1 114 ? 16.529 4.309 -35.665 1.00 65.50 114 GLU A CA 1
ATOM 927 C C . GLU A 1 114 ? 15.413 5.305 -35.280 1.00 65.50 114 GLU A C 1
ATOM 929 O O . GLU A 1 114 ? 15.446 6.446 -35.735 1.00 65.50 114 GLU A O 1
ATOM 934 N N . LEU A 1 115 ? 14.471 4.938 -34.397 1.00 63.56 115 LEU A N 1
ATOM 935 C CA . LEU A 1 115 ? 13.394 5.826 -33.913 1.00 63.56 115 LEU A CA 1
ATOM 936 C C . LEU A 1 115 ? 13.788 6.670 -32.686 1.00 63.56 115 LEU A C 1
ATOM 938 O O . LEU A 1 115 ? 12.985 7.454 -32.170 1.00 63.56 115 LEU A O 1
ATOM 942 N N . SER A 1 116 ? 15.025 6.531 -32.199 1.00 56.91 116 SER A N 1
ATOM 943 C CA . SER A 1 116 ? 15.494 7.179 -30.964 1.00 56.91 116 SER A CA 1
ATOM 944 C C . SER A 1 116 ? 15.392 8.710 -30.994 1.00 56.91 116 SER A C 1
ATOM 946 O O . SER A 1 116 ? 15.210 9.314 -29.939 1.00 56.91 116 SER A O 1
ATOM 948 N N . GLY A 1 117 ? 15.492 9.328 -32.178 1.00 58.62 117 GLY A N 1
ATOM 949 C CA . GLY A 1 117 ? 15.365 10.780 -32.365 1.00 58.62 117 GLY A CA 1
ATOM 950 C C . GLY A 1 117 ? 13.921 11.299 -32.375 1.00 58.62 117 GLY A C 1
ATOM 951 O O . GLY A 1 117 ? 13.701 12.467 -32.087 1.00 58.62 117 GLY A O 1
ATOM 952 N N . THR A 1 118 ? 12.932 10.443 -32.651 1.00 57.91 118 THR A N 1
ATOM 953 C CA . THR A 1 118 ? 11.503 10.813 -32.728 1.00 57.91 118 THR A CA 1
ATOM 954 C C . THR A 1 118 ? 10.777 10.599 -31.394 1.00 57.91 118 THR A C 1
ATOM 956 O O . THR A 1 118 ? 9.731 11.187 -31.140 1.00 57.91 118 THR A O 1
ATOM 959 N N . LEU A 1 119 ? 11.324 9.773 -30.493 1.00 52.41 119 LEU A N 1
ATOM 960 C CA . LEU A 1 119 ? 10.746 9.533 -29.162 1.00 52.41 119 LEU A CA 1
ATOM 961 C C . LEU A 1 119 ? 10.896 10.727 -28.203 1.00 52.41 119 LEU A C 1
ATOM 963 O O . LEU A 1 119 ? 10.087 10.862 -27.283 1.00 52.41 119 LEU A O 1
ATOM 967 N N . SER A 1 120 ? 11.884 11.603 -28.419 1.00 55.66 120 SER A N 1
ATOM 968 C CA . SER A 1 120 ? 11.987 12.894 -27.722 1.00 55.66 120 SER A CA 1
ATOM 969 C C . SER A 1 120 ? 10.833 13.843 -28.065 1.00 55.66 120 SER A C 1
ATOM 971 O O . SER A 1 120 ? 10.405 14.586 -27.184 1.00 55.66 120 SER A O 1
ATOM 973 N N . ASP A 1 121 ? 10.262 13.755 -29.272 1.00 52.72 121 ASP A N 1
ATOM 974 C CA . ASP A 1 121 ? 9.139 14.604 -29.703 1.00 52.72 121 ASP A CA 1
ATOM 975 C C . ASP A 1 121 ? 7.800 14.191 -29.068 1.00 52.72 121 ASP A C 1
ATOM 977 O O . ASP A 1 121 ? 6.942 15.026 -28.804 1.00 52.72 121 ASP A O 1
ATOM 981 N N . PHE A 1 122 ? 7.612 12.920 -28.697 1.00 51.16 122 PHE A N 1
ATOM 982 C CA . PHE A 1 122 ? 6.406 12.499 -27.963 1.00 51.16 122 PHE A CA 1
ATOM 983 C C . PHE A 1 122 ? 6.411 12.922 -26.485 1.00 51.16 122 PHE A C 1
ATOM 985 O O . PHE A 1 122 ? 5.373 12.874 -25.819 1.00 51.16 122 PHE A O 1
ATOM 992 N N . SER A 1 123 ? 7.566 13.327 -25.947 1.00 54.22 123 SER A N 1
ATOM 993 C CA . SER A 1 123 ? 7.670 13.884 -24.594 1.00 54.22 123 SER A CA 1
ATOM 994 C C . SER A 1 123 ? 7.168 15.329 -24.512 1.00 54.22 123 SER A C 1
ATOM 996 O O . SER A 1 123 ? 6.847 15.776 -23.412 1.00 54.22 123 SER A O 1
ATOM 998 N N . SER A 1 124 ? 7.119 16.056 -25.633 1.00 51.53 124 SER A N 1
ATOM 999 C CA . SER A 1 124 ? 6.670 17.453 -25.705 1.00 51.53 124 SER A CA 1
ATOM 1000 C C . SER A 1 124 ? 5.207 17.604 -26.147 1.00 51.53 124 SER A C 1
ATOM 1002 O O . SER A 1 124 ? 4.641 18.676 -25.979 1.00 51.53 124 SER A O 1
ATOM 1004 N N . MET A 1 125 ? 4.545 16.535 -26.610 1.00 44.78 125 MET A N 1
ATOM 1005 C CA . MET A 1 125 ? 3.127 16.540 -27.026 1.00 44.78 125 MET A CA 1
ATOM 1006 C C . MET A 1 125 ? 2.105 16.468 -25.867 1.00 44.78 125 MET A C 1
ATOM 1008 O O . MET A 1 125 ? 0.973 16.030 -26.061 1.00 44.78 125 MET A O 1
ATOM 1012 N N . THR A 1 126 ? 2.481 16.867 -24.651 1.00 47.00 126 THR A N 1
ATOM 1013 C CA . THR A 1 126 ? 1.543 17.061 -23.525 1.00 47.00 126 THR A CA 1
ATOM 1014 C C . THR A 1 126 ? 1.558 18.507 -23.033 1.00 47.00 126 THR A C 1
ATOM 1016 O O . THR A 1 126 ? 1.704 18.748 -21.833 1.00 47.00 126 THR A O 1
ATOM 1019 N N . GLN A 1 127 ? 1.435 19.456 -23.964 1.00 39.19 127 GLN A N 1
ATOM 1020 C CA . GLN A 1 127 ? 0.954 20.812 -23.686 1.00 39.19 127 GLN A CA 1
ATOM 1021 C C . GLN A 1 127 ? -0.420 21.010 -24.314 1.00 39.19 127 GLN A C 1
ATOM 1023 O O . GLN A 1 127 ? -0.596 20.569 -25.471 1.00 39.19 127 GLN A O 1
#

Organism: NCBI:txid39491

Radius of gyration: 23.66 Å; chains: 1; bounding box: 46×44×64 Å

Foldseek 3Di:
DVVVVVVVVVVVVVVVVVVVVVVVVVVVVVVVVVVVCVVDVVPPVDVVVVVVVVVVVVVVVVLVVVVCCCVPPNVVCVVVSCVVVVVVVVVVVVVVVVVVVVVVLVVCCVVCVVCVVVVVVVVVVPD

Sequence (127 aa):
MKSLIFFIIGFALALAVLFLWNLQYFRQRRKKRKEELQEHPERKTSATKIIIFSILATYYIAFAVGVWVVVTKDFYQLSVLLTFVGGVTAAAVAFYCWKAKAENLLKIKAAYPELSGTLSDFSSMTQ

pLDDT: mean 70.21, std 13.32, range [39.19, 90.69]